Protein AF-A0A0N0ND06-F1 (afdb_monomer)

Secondary structure (DSSP, 8-state):
-PPP-PPP-HHHHHHTT-------HHHHHHHHH-----TT--HHHHHHHHHHHHHHHHHHHHT----

Radius of gyration: 14.7 Å; Cα contacts (8 Å, |Δi|>4): 36; chains: 1; bounding box: 35×16×40 Å

Structure (mmCIF, N/CA/C/O backbone):
data_AF-A0A0N0ND06-F1
#
_entry.id   AF-A0A0N0ND06-F1
#
loop_
_atom_site.group_PDB
_atom_site.id
_atom_site.type_symbol
_atom_site.label_atom_id
_atom_site.label_alt_id
_atom_site.label_comp_id
_atom_site.label_asym_id
_atom_site.label_entity_id
_atom_site.label_seq_id
_atom_site.pdbx_PDB_ins_code
_atom_site.Cartn_x
_atom_site.Cartn_y
_atom_site.Cartn_z
_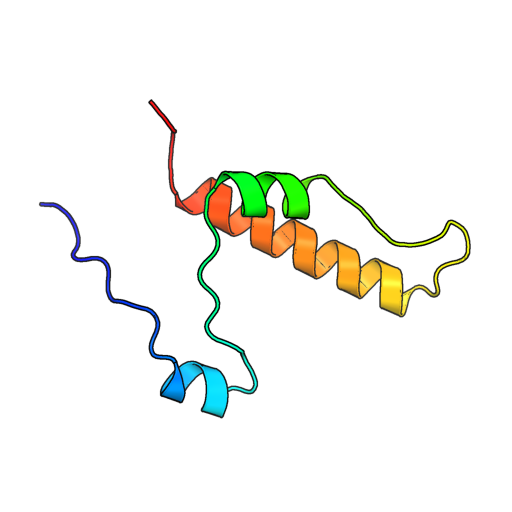atom_site.occupancy
_atom_site.B_iso_or_equiv
_atom_site.auth_seq_id
_atom_site.auth_comp_id
_atom_site.auth_asym_id
_atom_site.auth_atom_id
_atom_site.pdbx_PDB_model_num
ATOM 1 N N . MET A 1 1 ? 15.690 9.013 -23.447 1.00 44.56 1 MET A N 1
ATOM 2 C CA . MET A 1 1 ? 16.507 8.048 -22.681 1.00 44.56 1 MET A CA 1
ATOM 3 C C . MET A 1 1 ? 15.635 7.481 -21.574 1.00 44.56 1 MET A C 1
ATOM 5 O O . MET A 1 1 ? 15.253 8.230 -20.685 1.00 44.56 1 MET A O 1
ATOM 9 N N . THR A 1 2 ? 15.241 6.213 -21.657 1.00 57.25 2 THR A N 1
ATOM 10 C CA . THR A 1 2 ? 14.518 5.524 -20.579 1.00 57.25 2 THR A CA 1
ATOM 11 C C . THR A 1 2 ? 15.479 5.312 -19.412 1.00 57.25 2 THR A C 1
ATOM 13 O O . THR A 1 2 ? 16.528 4.689 -19.560 1.00 57.25 2 THR A O 1
ATOM 16 N N . ARG A 1 3 ? 15.166 5.895 -18.251 1.00 65.44 3 ARG A N 1
ATOM 17 C CA . ARG A 1 3 ? 15.926 5.672 -17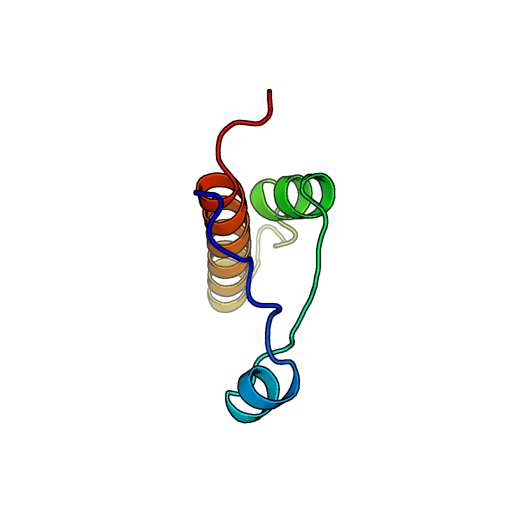.018 1.00 65.44 3 ARG A CA 1
ATOM 18 C C . ARG A 1 3 ? 15.806 4.190 -16.665 1.00 65.44 3 ARG A C 1
ATOM 20 O O . ARG A 1 3 ? 14.690 3.701 -16.521 1.00 65.44 3 ARG A O 1
ATOM 27 N N . ALA A 1 4 ? 16.933 3.490 -16.546 1.00 68.00 4 ALA A N 1
ATOM 28 C CA . ALA A 1 4 ? 16.931 2.098 -16.115 1.00 68.00 4 ALA A CA 1
ATOM 29 C C . ALA A 1 4 ? 16.227 2.000 -14.753 1.00 68.00 4 ALA A C 1
ATOM 31 O O . ALA A 1 4 ? 16.598 2.693 -13.800 1.00 68.00 4 ALA A O 1
ATOM 32 N N . VAL A 1 5 ? 15.181 1.180 -14.683 1.00 68.25 5 VAL A N 1
ATOM 33 C CA . VAL A 1 5 ? 14.511 0.866 -13.423 1.00 68.25 5 VAL A CA 1
ATOM 34 C C . VAL A 1 5 ? 15.474 -0.007 -12.631 1.00 68.25 5 VAL A C 1
ATOM 36 O O . VAL A 1 5 ? 15.773 -1.126 -13.040 1.00 68.25 5 VAL A O 1
ATOM 39 N N . VAL A 1 6 ? 16.004 0.524 -11.530 1.00 74.38 6 VAL A N 1
ATOM 40 C CA . VAL A 1 6 ? 16.826 -0.257 -10.602 1.00 74.38 6 VAL A CA 1
ATOM 41 C C . VAL A 1 6 ? 15.872 -1.120 -9.776 1.00 74.38 6 VAL A C 1
ATOM 43 O O . VAL A 1 6 ? 14.993 -0.552 -9.119 1.00 74.38 6 VAL A O 1
ATOM 46 N N . PRO A 1 7 ? 15.997 -2.458 -9.807 1.00 78.06 7 PRO A N 1
ATOM 47 C CA . PRO A 1 7 ? 15.187 -3.323 -8.961 1.00 78.06 7 PRO A CA 1
ATOM 48 C C . PRO A 1 7 ? 15.387 -2.975 -7.483 1.00 78.06 7 PRO A C 1
ATOM 50 O O . PRO A 1 7 ? 16.501 -2.662 -7.062 1.00 78.06 7 PRO A O 1
ATOM 53 N N . THR A 1 8 ? 14.316 -3.035 -6.690 1.00 84.12 8 THR A N 1
ATOM 54 C CA . THR A 1 8 ? 14.409 -2.915 -5.229 1.00 84.12 8 THR A CA 1
ATOM 55 C C . THR A 1 8 ? 15.386 -3.962 -4.696 1.00 84.12 8 THR A C 1
ATOM 57 O O . THR A 1 8 ? 15.197 -5.143 -4.973 1.00 84.12 8 THR A O 1
ATOM 60 N N . ASP A 1 9 ? 16.397 -3.543 -3.926 1.00 89.50 9 ASP A N 1
ATOM 61 C CA . ASP A 1 9 ? 17.328 -4.445 -3.237 1.00 89.50 9 ASP A CA 1
ATOM 62 C C . ASP A 1 9 ? 16.643 -5.074 -2.009 1.00 89.50 9 ASP A C 1
ATOM 64 O O . ASP A 1 9 ? 16.417 -4.377 -1.012 1.00 89.50 9 ASP A O 1
ATOM 68 N N . PRO A 1 10 ? 16.316 -6.382 -2.033 1.00 89.88 10 PRO A N 1
ATOM 69 C CA . PRO A 1 10 ? 15.632 -7.025 -0.917 1.00 89.88 10 PRO A CA 1
ATOM 70 C C . PRO A 1 10 ? 16.455 -7.012 0.368 1.00 89.88 10 PRO A C 1
ATOM 72 O O . PRO A 1 10 ? 15.892 -6.903 1.458 1.00 89.88 10 PRO A O 1
ATOM 75 N N . ARG A 1 11 ? 17.785 -7.116 0.252 1.00 92.06 11 ARG A N 1
ATOM 76 C CA . ARG A 1 11 ? 18.679 -7.197 1.406 1.00 92.06 11 ARG A CA 1
ATOM 77 C C . ARG A 1 11 ? 18.784 -5.842 2.091 1.00 92.06 11 ARG A C 1
ATOM 79 O O . ARG A 1 11 ? 18.533 -5.758 3.291 1.00 92.06 11 ARG A O 1
ATOM 86 N N . GLY A 1 12 ? 19.053 -4.790 1.320 1.00 92.62 12 GLY A N 1
ATOM 87 C CA . GLY A 1 12 ? 19.100 -3.422 1.827 1.00 92.62 12 GLY A CA 1
ATOM 88 C C . GLY A 1 12 ? 17.778 -2.971 2.454 1.00 92.62 12 GLY A C 1
ATOM 89 O O . GLY A 1 12 ? 17.783 -2.302 3.486 1.00 92.62 12 GLY A O 1
ATOM 90 N N . GLU A 1 13 ? 16.625 -3.364 1.902 1.00 92.69 13 GLU A N 1
ATOM 91 C CA . GLU A 1 13 ? 15.338 -3.051 2.536 1.00 92.69 13 GLU A CA 1
ATOM 92 C C . GLU A 1 13 ? 15.113 -3.857 3.828 1.00 92.69 13 GLU A C 1
ATOM 94 O O . GLU A 1 13 ? 14.655 -3.281 4.820 1.00 92.69 13 GLU A O 1
ATOM 99 N N . SER A 1 14 ? 15.508 -5.134 3.873 1.00 93.50 14 SER A N 1
ATOM 100 C CA . SER A 1 14 ? 15.434 -5.950 5.094 1.00 93.50 14 SER A CA 1
ATOM 101 C C . SER A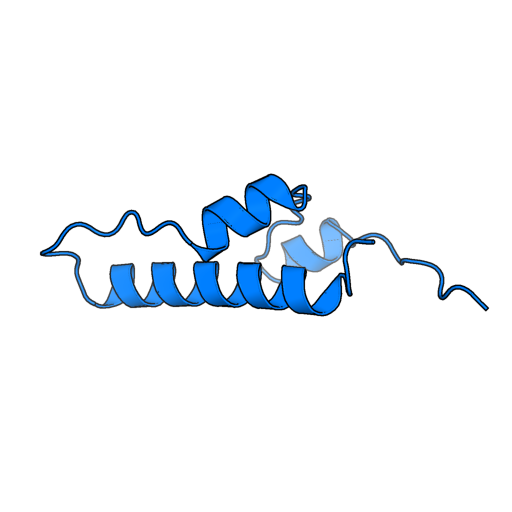 1 14 ? 16.289 -5.383 6.228 1.00 93.50 14 SER A C 1
ATOM 103 O O . SER A 1 14 ? 15.830 -5.323 7.368 1.00 93.50 14 SER A O 1
ATOM 105 N N . GLU A 1 15 ? 17.507 -4.921 5.937 1.00 95.56 15 GLU A N 1
ATOM 106 C CA . GLU A 1 15 ? 18.394 -4.272 6.917 1.00 95.56 15 GLU A CA 1
ATOM 107 C C . GLU A 1 15 ? 17.781 -2.983 7.494 1.00 95.56 15 GLU A C 1
ATOM 109 O O . GLU A 1 15 ? 18.079 -2.585 8.619 1.00 95.56 15 GLU A O 1
ATOM 114 N N . ARG A 1 16 ? 16.858 -2.356 6.756 1.00 92.94 16 ARG A N 1
ATOM 115 C CA . ARG A 1 16 ? 16.099 -1.167 7.177 1.00 92.94 16 ARG A CA 1
ATOM 116 C C . ARG A 1 16 ? 14.767 -1.508 7.852 1.00 92.94 16 ARG A C 1
ATOM 118 O O . ARG A 1 16 ? 13.956 -0.604 8.066 1.00 92.94 16 ARG A O 1
ATOM 125 N N . GLY A 1 17 ? 14.512 -2.784 8.150 1.00 94.31 17 GLY A N 1
ATOM 126 C CA . GLY A 1 17 ? 13.267 -3.257 8.762 1.00 94.31 17 GLY A CA 1
ATOM 127 C C . GLY A 1 17 ? 12.060 -3.206 7.822 1.00 94.31 17 GLY A C 1
ATOM 128 O O . GLY A 1 17 ? 10.931 -3.007 8.271 1.00 94.31 17 GLY A O 1
ATOM 129 N N . ARG A 1 18 ? 12.285 -3.320 6.511 1.00 91.38 18 ARG A N 1
ATOM 130 C CA . ARG A 1 18 ? 11.240 -3.292 5.481 1.00 91.38 18 ARG A CA 1
ATOM 131 C C . ARG A 1 18 ? 11.237 -4.595 4.696 1.00 91.38 18 ARG A C 1
ATOM 133 O O . ARG A 1 18 ? 12.219 -5.323 4.664 1.00 91.38 18 ARG A O 1
ATOM 140 N N . VAL A 1 19 ? 10.122 -4.862 4.029 1.00 89.69 19 VAL A N 1
ATOM 141 C CA . VAL A 1 19 ? 9.977 -6.017 3.143 1.00 89.69 19 VAL A CA 1
ATOM 142 C C . VAL A 1 19 ? 9.924 -5.511 1.710 1.00 89.69 19 VAL A C 1
ATOM 144 O O . VAL A 1 19 ? 9.109 -4.643 1.394 1.00 89.69 19 VAL A O 1
ATOM 147 N N . ALA A 1 20 ? 10.794 -6.043 0.852 1.00 87.25 20 ALA A N 1
ATOM 148 C CA . ALA A 1 20 ? 10.673 -5.842 -0.583 1.00 87.25 20 ALA A CA 1
ATOM 149 C C . ALA A 1 20 ? 9.476 -6.654 -1.091 1.00 87.25 20 ALA A C 1
ATOM 151 O O . ALA A 1 20 ? 9.459 -7.879 -0.995 1.00 87.25 20 ALA A O 1
ATOM 152 N N . LEU A 1 21 ? 8.467 -5.948 -1.589 1.00 86.12 21 LEU A N 1
ATOM 153 C CA . LEU A 1 21 ? 7.228 -6.513 -2.102 1.00 86.12 21 LEU A CA 1
ATOM 154 C C . LEU A 1 21 ? 6.948 -5.894 -3.469 1.00 86.12 21 LEU A C 1
ATOM 156 O O . LEU A 1 21 ? 7.000 -4.671 -3.618 1.00 86.12 21 LEU A O 1
ATOM 160 N N . TRP A 1 22 ? 6.637 -6.741 -4.445 1.00 86.38 22 TRP A N 1
ATOM 161 C CA . TRP A 1 22 ? 6.156 -6.325 -5.756 1.00 86.38 22 TRP A CA 1
ATOM 162 C C . TRP A 1 22 ? 4.659 -6.581 -5.813 1.00 86.38 22 TRP A C 1
ATOM 164 O O . TRP A 1 22 ? 4.215 -7.690 -5.532 1.00 86.38 22 TRP A O 1
ATOM 174 N N . LEU A 1 23 ? 3.912 -5.5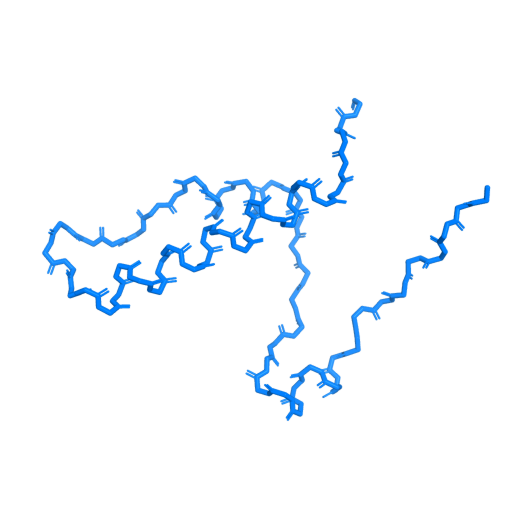39 -6.154 1.00 90.75 23 LEU A N 1
ATOM 175 C CA . LEU A 1 23 ? 2.475 -5.573 -6.382 1.00 90.75 23 LEU A CA 1
ATOM 176 C C . LEU A 1 23 ? 2.224 -5.020 -7.775 1.00 90.75 23 LEU A C 1
ATOM 178 O O . LEU A 1 23 ? 2.933 -4.103 -8.209 1.00 90.75 23 LEU A O 1
ATOM 182 N N . ASP A 1 24 ? 1.234 -5.568 -8.463 1.00 93.00 24 ASP A N 1
ATOM 183 C CA . ASP A 1 24 ? 0.778 -4.981 -9.711 1.00 93.00 24 ASP A CA 1
ATOM 184 C C . ASP A 1 24 ? -0.056 -3.704 -9.445 1.00 93.00 24 ASP A C 1
ATOM 186 O O . ASP A 1 24 ? -0.405 -3.386 -8.297 1.00 93.00 24 ASP A O 1
ATOM 190 N N . PRO A 1 25 ? -0.345 -2.901 -10.483 1.00 93.31 25 PRO A N 1
ATOM 191 C CA . PRO A 1 25 ? -1.158 -1.704 -10.314 1.00 93.31 25 PRO A CA 1
ATOM 192 C C . PRO A 1 25 ? -2.576 -1.975 -9.786 1.00 93.31 25 PRO A C 1
ATOM 194 O O . PRO A 1 25 ? -3.128 -1.107 -9.109 1.00 93.31 25 PRO A O 1
ATOM 197 N N . ASP A 1 26 ? -3.183 -3.126 -10.082 1.00 95.50 26 ASP A N 1
ATOM 198 C CA . ASP A 1 26 ? -4.544 -3.470 -9.647 1.00 95.50 26 ASP A CA 1
ATOM 199 C C . ASP A 1 26 ? -4.572 -3.713 -8.133 1.00 95.50 26 ASP A C 1
ATOM 201 O O . ASP A 1 26 ? -5.380 -3.100 -7.427 1.00 95.50 26 ASP A O 1
ATOM 205 N N . ASP A 1 27 ? -3.606 -4.467 -7.612 1.00 95.69 27 ASP A N 1
ATOM 206 C CA . ASP A 1 27 ? -3.390 -4.672 -6.178 1.00 95.69 27 ASP A CA 1
ATOM 207 C C . ASP A 1 27 ? -3.139 -3.346 -5.444 1.00 95.69 27 ASP A C 1
ATOM 209 O O . ASP A 1 27 ? -3.677 -3.092 -4.359 1.00 95.69 27 ASP A O 1
ATOM 213 N N . LEU A 1 28 ? -2.342 -2.451 -6.040 1.00 95.44 28 LEU A N 1
ATOM 214 C CA . LEU A 1 28 ? -2.094 -1.126 -5.472 1.00 95.44 28 LEU A CA 1
ATOM 215 C C . LEU A 1 28 ? -3.357 -0.256 -5.454 1.00 95.44 28 LEU A C 1
ATOM 217 O O . LEU A 1 28 ? -3.560 0.477 -4.482 1.00 95.44 28 LEU A O 1
ATOM 221 N N . ARG A 1 29 ? -4.207 -0.318 -6.489 1.00 95.62 29 ARG A N 1
ATOM 222 C CA . ARG A 1 29 ? -5.495 0.402 -6.508 1.00 95.62 29 ARG A CA 1
ATOM 223 C C . ARG A 1 29 ? -6.423 -0.134 -5.427 1.00 95.62 29 ARG A C 1
ATOM 225 O O . ARG A 1 29 ? -6.954 0.657 -4.647 1.00 95.62 29 ARG A O 1
ATOM 232 N N . TRP A 1 30 ? -6.520 -1.456 -5.293 1.00 95.56 30 TRP A N 1
ATOM 233 C CA . TRP A 1 30 ? -7.307 -2.081 -4.234 1.00 95.56 30 TRP A CA 1
ATOM 234 C C . TRP A 1 30 ? -6.853 -1.611 -2.844 1.00 95.56 30 TRP A C 1
ATOM 236 O O . TRP A 1 30 ? -7.663 -1.115 -2.061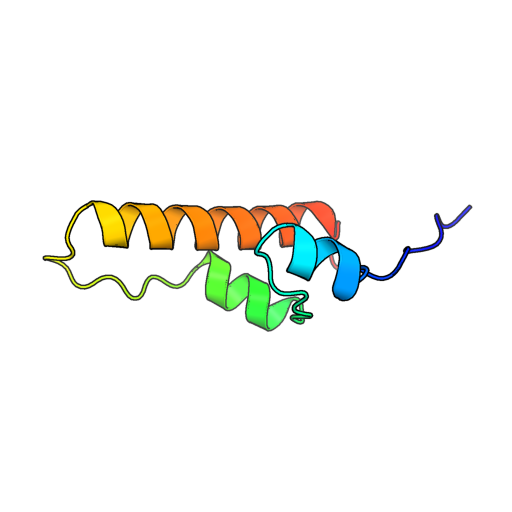 1.00 95.56 30 TRP A O 1
ATOM 246 N N . LEU A 1 31 ? -5.546 -1.649 -2.560 1.00 95.50 31 LEU A N 1
ATOM 247 C CA . LEU A 1 31 ? -4.988 -1.179 -1.285 1.00 95.50 31 LEU A CA 1
ATOM 248 C C . LEU A 1 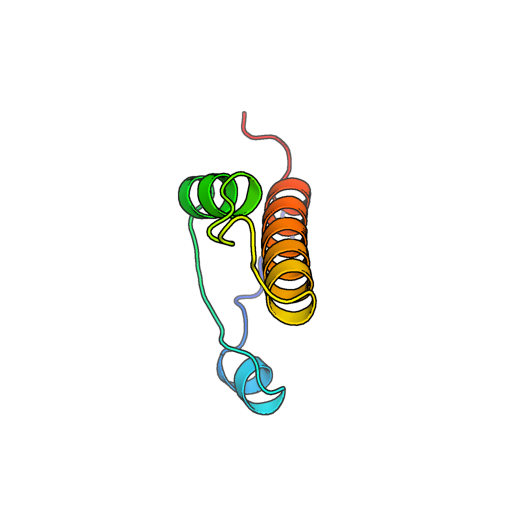31 ? -5.143 0.329 -1.058 1.00 95.50 31 LEU A C 1
ATOM 250 O O . LEU A 1 31 ? -5.206 0.769 0.087 1.00 95.50 31 LEU A O 1
ATOM 254 N N . ALA A 1 32 ? -5.153 1.146 -2.110 1.00 95.25 32 ALA A N 1
ATOM 255 C CA . ALA A 1 32 ? -5.318 2.596 -2.008 1.00 95.25 32 ALA A CA 1
ATOM 256 C C . ALA A 1 32 ? -6.749 3.007 -1.621 1.00 95.25 32 ALA A C 1
ATOM 258 O O . ALA A 1 32 ? -6.965 4.056 -0.986 1.00 95.25 32 ALA A O 1
ATOM 259 N N . GLU A 1 33 ? -7.725 2.205 -2.028 1.00 94.88 33 GLU A N 1
ATOM 260 C CA . GLU A 1 33 ? -9.148 2.503 -1.906 1.00 94.88 33 GLU A CA 1
ATOM 261 C C . GLU A 1 33 ? -9.766 1.805 -0.699 1.00 94.88 33 GLU A C 1
ATOM 263 O O . GLU A 1 33 ? -10.491 2.453 0.065 1.00 94.88 33 GLU A O 1
ATOM 268 N N . HIS A 1 34 ? -9.401 0.545 -0.462 1.00 93.44 34 HIS A N 1
ATOM 269 C CA . HIS A 1 34 ? -9.986 -0.288 0.576 1.00 93.44 34 HIS A CA 1
ATOM 270 C C . HIS A 1 34 ? -9.450 0.039 1.980 1.00 93.44 34 HIS A C 1
ATOM 272 O O . HIS A 1 34 ? -8.267 0.314 2.186 1.00 93.44 34 HIS A O 1
ATOM 278 N N . CYS A 1 35 ? -10.343 0.008 2.969 1.00 88.88 35 CYS A N 1
ATOM 279 C CA . CYS A 1 35 ? -10.028 0.161 4.387 1.00 88.88 35 CYS A CA 1
ATOM 280 C C . CYS A 1 35 ? -10.624 -1.030 5.135 1.00 88.88 35 CYS A C 1
ATOM 282 O O . CYS A 1 35 ? -11.820 -1.279 5.017 1.00 88.88 35 CYS A O 1
ATOM 284 N N . CYS A 1 36 ? -9.803 -1.751 5.897 1.00 86.31 36 CYS A N 1
ATOM 285 C CA . CYS A 1 36 ? -10.237 -2.905 6.688 1.00 86.31 36 CYS A CA 1
ATOM 286 C C . CYS A 1 36 ? -10.456 -2.581 8.174 1.00 86.31 36 CYS A C 1
ATOM 288 O O . CYS A 1 36 ? -10.747 -3.483 8.958 1.00 86.31 36 CYS A O 1
ATOM 290 N N . CYS A 1 37 ? -10.298 -1.316 8.580 1.00 93.00 37 CYS A N 1
ATOM 291 C CA . CYS A 1 37 ? -10.539 -0.899 9.957 1.00 93.00 37 CYS A CA 1
ATOM 292 C C . CYS A 1 37 ? -12.031 -1.054 10.308 1.00 93.00 37 CYS A C 1
ATOM 294 O O . CYS A 1 37 ? -12.868 -0.522 9.572 1.00 93.00 37 CYS A O 1
ATOM 296 N N . PRO A 1 38 ? -12.382 -1.745 11.411 1.00 91.06 38 PRO A N 1
ATOM 297 C CA . PRO A 1 38 ? -13.742 -1.714 11.939 1.00 91.06 38 PRO A CA 1
ATOM 298 C C . PRO A 1 38 ? -14.097 -0.307 12.444 1.00 91.06 38 PRO A C 1
ATOM 300 O O . PRO A 1 38 ? -13.216 0.523 12.665 1.00 91.06 38 PRO A O 1
ATOM 303 N N . ALA A 1 39 ? -15.389 -0.029 12.631 1.00 89.50 39 ALA A N 1
ATOM 304 C CA . ALA A 1 39 ? -15.862 1.299 13.041 1.00 89.50 39 ALA A CA 1
ATOM 305 C C . ALA A 1 39 ? -15.357 1.739 14.430 1.00 89.50 39 ALA A C 1
ATOM 307 O O . ALA A 1 39 ? -15.337 2.929 14.725 1.00 89.50 39 ALA A O 1
ATOM 308 N N . ASP A 1 40 ? -14.963 0.786 15.273 1.00 94.06 40 ASP A N 1
ATOM 309 C CA . ASP A 1 40 ? -14.405 0.975 16.613 1.00 94.06 40 ASP A CA 1
ATOM 310 C C . ASP A 1 40 ? -12.891 0.704 16.663 1.00 94.06 40 ASP A C 1
ATOM 312 O O . ASP A 1 40 ? -12.331 0.447 17.732 1.00 94.06 40 ASP A O 1
ATOM 316 N N . ALA A 1 41 ? -12.215 0.740 15.509 1.00 93.94 41 ALA A N 1
ATOM 317 C CA . ALA A 1 41 ? -10.779 0.536 15.443 1.00 93.94 41 ALA A CA 1
ATOM 318 C C . ALA A 1 41 ? -10.041 1.524 16.364 1.00 93.94 41 ALA A C 1
ATOM 320 O O . ALA A 1 41 ? -10.349 2.717 16.381 1.00 93.94 41 ALA A O 1
ATOM 321 N N . PRO A 1 42 ? -9.017 1.069 17.107 1.00 95.44 42 PRO A N 1
ATOM 322 C CA . PRO A 1 42 ? -8.177 1.991 17.853 1.00 95.44 42 PRO A CA 1
ATOM 323 C C . PRO A 1 42 ? -7.439 2.920 16.881 1.00 95.44 42 PRO A C 1
ATOM 325 O O . PRO A 1 42 ? -7.041 2.496 15.793 1.00 95.44 42 PRO A O 1
ATOM 328 N N . ALA A 1 43 ? -7.168 4.156 17.311 1.00 95.00 43 ALA A N 1
ATOM 329 C CA . ALA A 1 43 ? -6.503 5.174 16.489 1.00 95.00 43 ALA A CA 1
ATOM 330 C C . ALA A 1 43 ? -5.190 4.677 15.845 1.00 95.00 43 ALA A C 1
ATOM 332 O O . ALA A 1 43 ? -4.894 4.989 14.697 1.00 95.00 43 ALA A O 1
ATOM 333 N N . GLU A 1 44 ? -4.427 3.822 16.536 1.00 95.00 44 GLU A N 1
ATOM 334 C CA . GLU A 1 44 ? -3.191 3.251 15.985 1.00 95.00 44 GLU A CA 1
ATOM 335 C C . GLU A 1 44 ? -3.433 2.371 14.739 1.00 95.00 44 GLU A C 1
ATOM 337 O O . GLU A 1 44 ? -2.617 2.345 13.809 1.00 95.00 44 GLU A O 1
ATOM 342 N N . ALA A 1 45 ? -4.550 1.637 14.708 1.00 94.50 45 ALA A N 1
ATOM 343 C CA . ALA A 1 45 ? -4.933 0.811 13.569 1.00 94.50 45 ALA A CA 1
ATOM 344 C C . ALA A 1 45 ? -5.395 1.680 12.392 1.00 94.50 45 ALA A C 1
ATOM 346 O O . ALA A 1 45 ? -4.991 1.419 11.255 1.00 94.50 45 ALA A O 1
ATOM 347 N N . GLU A 1 46 ? -6.162 2.739 12.664 1.00 94.38 46 GLU A N 1
ATOM 348 C CA . GLU A 1 46 ? -6.553 3.727 11.654 1.00 94.38 46 GLU A CA 1
ATOM 349 C C . GLU A 1 46 ? -5.324 4.401 11.036 1.00 94.38 46 GLU A C 1
ATOM 351 O O . GLU A 1 46 ? -5.156 4.387 9.814 1.00 94.38 46 GLU A O 1
ATOM 356 N N . ASP A 1 47 ? -4.396 4.882 11.866 1.00 95.38 47 ASP A N 1
ATOM 357 C CA . ASP A 1 47 ? -3.144 5.497 11.425 1.00 95.38 47 ASP A CA 1
ATOM 358 C C . ASP A 1 47 ? -2.318 4.546 10.560 1.00 95.38 47 ASP A C 1
ATOM 360 O O . ASP A 1 47 ? -1.724 4.936 9.547 1.00 95.38 47 ASP A O 1
ATOM 364 N N . ARG A 1 48 ? -2.262 3.268 10.946 1.00 94.69 48 ARG A N 1
ATOM 365 C CA . ARG A 1 48 ? -1.577 2.237 10.166 1.00 94.69 48 ARG A CA 1
ATOM 366 C C . ARG A 1 48 ? -2.235 2.059 8.803 1.00 94.69 48 ARG A C 1
ATOM 368 O O . ARG A 1 48 ? -1.521 2.064 7.798 1.00 94.69 48 ARG A O 1
ATOM 375 N N . CYS A 1 49 ? -3.560 1.961 8.751 1.00 95.38 49 CYS A N 1
ATOM 376 C CA . CYS A 1 49 ? -4.300 1.829 7.500 1.00 95.38 49 CYS A CA 1
ATOM 377 C C . CYS A 1 49 ? -4.120 3.059 6.598 1.00 95.38 49 CYS A C 1
ATOM 379 O O . CYS A 1 49 ? -3.860 2.916 5.401 1.00 95.38 49 CYS A O 1
ATOM 381 N N . LEU A 1 50 ? -4.181 4.270 7.159 1.00 94.31 50 LEU A N 1
ATOM 382 C CA . LEU A 1 50 ? -3.966 5.520 6.428 1.00 94.31 50 LEU A CA 1
ATOM 383 C C . LEU A 1 50 ? -2.567 5.580 5.807 1.00 94.31 50 LEU A C 1
ATOM 385 O O . LEU A 1 50 ? -2.433 5.904 4.624 1.00 94.31 50 LEU A O 1
ATOM 389 N N . ARG A 1 51 ? -1.522 5.202 6.557 1.00 95.25 51 ARG A N 1
ATOM 390 C CA . ARG A 1 51 ? -0.151 5.138 6.022 1.00 95.25 51 ARG A CA 1
ATOM 391 C C . ARG A 1 51 ? -0.022 4.154 4.861 1.00 95.25 51 ARG A C 1
ATOM 393 O O . ARG A 1 51 ? 0.670 4.466 3.892 1.00 95.25 51 ARG A O 1
ATOM 400 N N . LEU A 1 52 ? -0.652 2.979 4.945 1.00 94.19 52 LEU A N 1
ATOM 401 C CA . LEU A 1 52 ? -0.614 1.979 3.871 1.00 94.19 52 LEU A C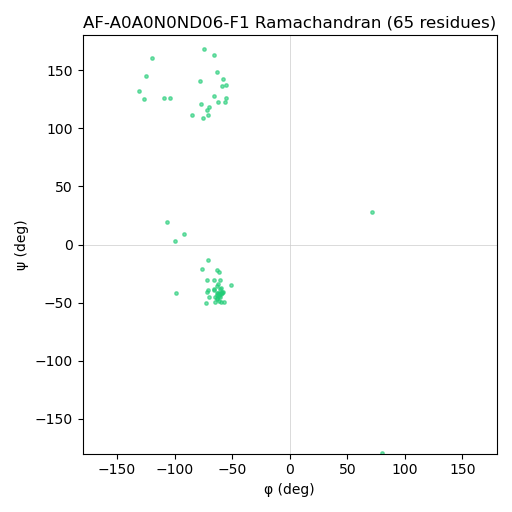A 1
ATOM 402 C C . LEU A 1 52 ? -1.304 2.498 2.603 1.00 94.19 52 LEU A C 1
ATOM 404 O O . LEU A 1 52 ? -0.690 2.505 1.535 1.00 94.19 52 LEU A O 1
ATOM 408 N N . ARG A 1 53 ? -2.519 3.041 2.738 1.00 96.25 53 ARG A N 1
ATOM 409 C CA . ARG A 1 53 ? -3.285 3.625 1.625 1.00 96.25 53 ARG A CA 1
ATOM 410 C C . ARG A 1 53 ? -2.540 4.782 0.967 1.00 96.25 53 ARG A C 1
ATOM 412 O O . ARG A 1 53 ? -2.471 4.868 -0.257 1.00 96.25 53 ARG A O 1
ATOM 419 N N . PHE A 1 54 ? -1.924 5.654 1.767 1.00 95.38 54 PHE A N 1
ATOM 420 C CA . PHE A 1 54 ? -1.111 6.756 1.255 1.00 95.38 54 PHE A CA 1
ATOM 421 C C . PHE A 1 54 ? 0.089 6.260 0.438 1.00 95.38 54 PHE A C 1
ATOM 423 O O . PHE A 1 54 ? 0.364 6.786 -0.643 1.00 95.38 54 PHE A O 1
ATOM 430 N N . ARG A 1 55 ? 0.798 5.231 0.921 1.00 94.19 55 ARG A N 1
ATOM 431 C CA . ARG A 1 55 ? 1.929 4.636 0.193 1.00 94.19 55 ARG A CA 1
ATOM 432 C C . ARG A 1 55 ? 1.485 4.009 -1.127 1.00 94.19 55 ARG A C 1
ATOM 434 O O . ARG A 1 55 ? 2.154 4.242 -2.130 1.00 94.19 55 ARG A O 1
ATOM 441 N N . ALA A 1 56 ? 0.354 3.303 -1.143 1.00 95.38 56 ALA A N 1
ATOM 442 C CA . ALA A 1 56 ? -0.213 2.731 -2.363 1.00 95.38 56 ALA A CA 1
ATOM 443 C C . ALA A 1 56 ? -0.577 3.820 -3.390 1.00 95.38 56 ALA A C 1
ATOM 445 O O . ALA A 1 56 ? -0.107 3.781 -4.527 1.00 95.38 56 ALA A O 1
ATOM 446 N N . ARG A 1 57 ? -1.290 4.876 -2.968 1.00 94.88 57 ARG A N 1
ATOM 447 C CA . ARG A 1 57 ? -1.601 6.042 -3.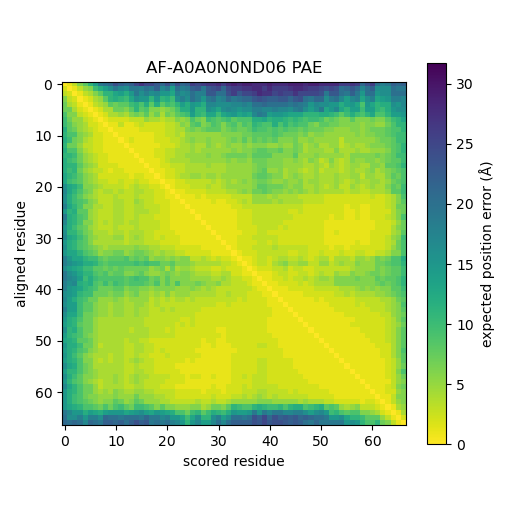824 1.00 94.88 57 ARG A CA 1
ATOM 448 C C . ARG A 1 57 ? -0.349 6.729 -4.355 1.00 94.88 57 ARG A C 1
ATOM 450 O O . ARG A 1 57 ? -0.300 7.123 -5.513 1.00 94.88 57 ARG A O 1
ATOM 457 N N . THR A 1 58 ? 0.676 6.861 -3.517 1.00 94.94 58 THR A N 1
ATOM 458 C CA . THR A 1 58 ? 1.954 7.456 -3.919 1.00 94.94 58 THR A CA 1
ATOM 459 C C . THR A 1 58 ? 2.669 6.595 -4.960 1.00 94.94 58 THR A C 1
ATOM 461 O O . THR A 1 58 ? 3.272 7.142 -5.880 1.00 94.94 58 THR A O 1
ATOM 464 N N . ALA A 1 59 ? 2.623 5.266 -4.831 1.00 92.69 59 ALA A N 1
ATOM 465 C CA . ALA A 1 59 ? 3.193 4.354 -5.819 1.00 92.69 59 ALA A CA 1
ATOM 466 C C . ALA A 1 59 ? 2.481 4.489 -7.176 1.00 92.69 59 ALA A C 1
ATOM 468 O O . ALA A 1 59 ? 3.156 4.676 -8.184 1.00 92.69 59 ALA A O 1
ATOM 469 N N . LEU A 1 60 ? 1.143 4.521 -7.179 1.00 93.12 60 LEU A N 1
ATOM 470 C CA . LEU A 1 60 ? 0.330 4.758 -8.380 1.00 93.12 60 LEU A CA 1
ATOM 471 C C . LEU A 1 60 ? 0.585 6.136 -9.005 1.00 93.12 60 LEU A C 1
ATOM 473 O O . LEU A 1 60 ? 0.723 6.265 -10.213 1.00 93.12 60 LEU A O 1
ATOM 477 N N . HIS A 1 61 ? 0.715 7.188 -8.195 1.00 91.19 61 HIS A N 1
ATOM 478 C CA . HIS A 1 61 ? 1.065 8.512 -8.713 1.00 91.19 61 HIS A CA 1
ATOM 479 C C . HIS A 1 61 ? 2.435 8.507 -9.414 1.00 91.19 61 HIS A C 1
ATOM 481 O O . HIS A 1 61 ? 2.620 9.152 -10.443 1.00 91.19 61 HIS A O 1
ATOM 487 N N . LYS A 1 62 ? 3.399 7.754 -8.870 1.00 88.50 62 LYS A N 1
ATOM 488 C CA . LYS A 1 62 ? 4.757 7.640 -9.419 1.00 88.50 62 LYS A CA 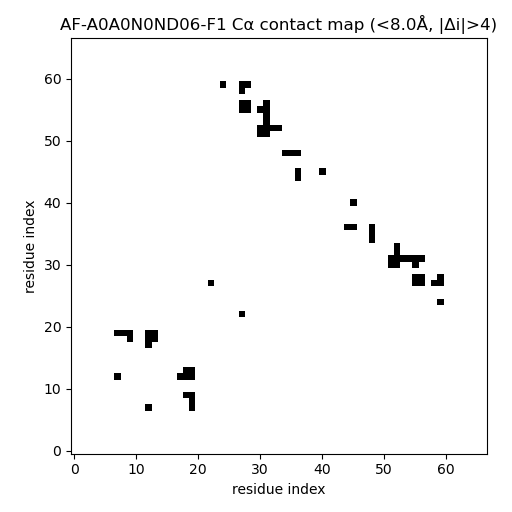1
ATOM 489 C C . LYS A 1 62 ? 4.854 6.741 -10.650 1.00 88.50 62 LYS A C 1
ATOM 491 O O . LYS A 1 62 ? 5.827 6.893 -11.385 1.00 88.50 62 LYS A O 1
ATOM 496 N N . SER A 1 63 ? 3.907 5.827 -10.883 1.00 86.81 63 SER A N 1
ATOM 497 C CA . SER A 1 63 ? 3.916 4.982 -12.087 1.00 86.81 63 SER A CA 1
ATOM 498 C C . SER A 1 63 ? 3.582 5.758 -13.363 1.00 86.81 63 SER A C 1
ATOM 500 O O . SER A 1 63 ? 3.838 5.257 -14.452 1.00 86.81 63 SER A O 1
ATOM 502 N N . GLY A 1 64 ? 3.074 6.987 -13.234 1.00 80.56 64 GLY A N 1
ATOM 503 C CA . GLY A 1 64 ? 2.678 7.820 -14.364 1.00 80.56 64 GLY A CA 1
ATOM 504 C C . GLY A 1 64 ? 1.303 7.440 -14.929 1.00 80.56 64 GLY A C 1
ATOM 505 O O . GLY A 1 64 ? 0.636 6.552 -14.389 1.00 80.56 64 GLY A O 1
ATOM 506 N N . PRO A 1 65 ? 0.850 8.143 -15.981 1.00 72.06 65 PRO A N 1
ATOM 507 C CA . PRO A 1 65 ? -0.405 7.842 -16.661 1.00 72.06 65 PRO A CA 1
ATOM 508 C C . PRO A 1 65 ? -0.393 6.412 -17.202 1.00 72.06 65 PRO A C 1
ATOM 510 O O . PRO A 1 65 ? 0.605 5.965 -17.765 1.00 72.06 65 PRO A O 1
ATOM 513 N N . THR A 1 66 ? -1.500 5.701 -17.017 1.00 61.34 66 THR A N 1
ATOM 514 C CA . THR A 1 66 ? -1.776 4.470 -17.761 1.00 61.34 66 THR A CA 1
ATOM 515 C C . THR A 1 66 ? -2.425 4.920 -19.070 1.00 61.34 66 THR A C 1
ATOM 517 O O . THR A 1 66 ? -3.497 5.519 -19.004 1.00 61.34 66 THR A O 1
ATOM 520 N N . ASP A 1 67 ? -1.738 4.752 -20.204 1.00 50.78 67 ASP A N 1
ATOM 521 C CA . ASP A 1 67 ? -2.345 4.899 -21.541 1.00 50.78 67 ASP A CA 1
ATOM 522 C C . ASP A 1 67 ? -3.409 3.815 -21.778 1.00 50.78 67 ASP A C 1
ATOM 524 O O . ASP A 1 67 ? -3.191 2.667 -21.315 1.00 50.78 67 ASP A O 1
#

Foldseek 3Di:
DDDDDDQDDQVVQVVVVHGDDDDDLVVLVCLLPDDPADPPRDPVSVVVSVVRNVVSVVVVVVVDDDD

Solvent-accessible surface area (backbone atoms only — not comparable to full-atom values): 4299 Å² total; per-residue (Å²): 131,86,77,79,81,78,76,85,56,49,65,68,32,42,78,70,78,42,79,74,77,89,73,57,74,65,59,31,50,49,46,39,72,59,77,88,69,57,98,82,51,55,68,70,56,49,53,51,51,52,53,51,20,51,51,28,46,51,51,53,64,70,68,51,85,84,131

pLDDT: mean 88.3, std 11.33, range [44.56, 96.25]

Mean predicted aligned error: 5.85 Å

Sequence (67 aa):
MTRAVVPTDPRGESERGRVALWLDPDDLRWLAEHCCCPADAPAEAEDRCLRLRFRARTALHKSGPTD